Protein AF-A0A8J7FHY2-F1 (afdb_monomer)

Mean predicted aligned error: 9.43 Å

Organism: NCBI:txid2781979

Secondary structure (DSSP, 8-state):
-EEEEEEEESS--PEEEEEEEETTSS-EEEEEPPPPTTS----SSSSS-EEEEEE---SEEEEEEEEEEEETTEEEE-SSPP-EEEEEPTTS-EEEEEEEEE-S-GGGGG-GGGGEEEE-TTHHHHHHHHHHHH-TTS-GGG-EE--PPB---TT---

Foldseek 3Di:
DEKEKEFEDDPDQWKKKWWKDFPPDDDIDIFTQDADPVRGRDDLDPPTGIHITDDDDDFGKMFTWKMWTDDDPDIAIAPGTWGWIDTDDPPAYEYSFYWYADPPDPVCSHQHCVRTDTDQPPRCVVVVVSCCVPVVVHDCVRYDRDDTDTDDPPPRDD

Sequence (158 aa):
MAVIALTKSGIDPWKVAYRYEQIDGDLTGIMAMKADQDGTIRSDYRDIDGNLTFIELPAGDYRITKWQLQRWLTTRESSVPLDIRFRVYPGRLTYAGELNLDTGNQLILEAGAAAVAVQVKGAAERDIQHIQQYHPQVDFLRFRMHQMRISTPPGLAR

Solvent-accessible surface area (backbone atoms only — not comparable to full-atom values): 9062 Å² total; per-residue (Å²): 66,35,38,35,37,40,33,45,47,58,96,64,89,56,46,50,28,33,33,35,34,32,76,93,54,90,58,66,52,74,53,56,64,68,53,48,97,90,64,48,74,64,46,78,45,86,100,47,55,26,38,76,35,75,44,84,56,74,63,46,51,32,30,35,38,35,46,33,39,38,46,98,92,48,76,48,56,48,76,36,71,40,48,42,46,44,64,39,48,79,99,22,42,23,46,49,41,30,44,32,39,56,65,76,51,83,77,41,77,65,54,24,53,83,24,48,49,74,42,64,80,74,47,52,62,60,50,49,53,50,43,55,73,77,40,69,88,59,59,66,92,49,55,46,84,53,83,56,54,77,60,76,63,97,85,71,83,125

Structure (mmCIF, N/CA/C/O backbone):
data_AF-A0A8J7FHY2-F1
#
_entry.id   AF-A0A8J7FHY2-F1
#
loop_
_atom_site.group_PDB
_atom_site.id
_atom_site.type_symbol
_atom_site.label_atom_id
_atom_site.label_alt_id
_atom_site.label_comp_id
_atom_site.label_asym_id
_atom_site.label_entity_id
_atom_site.label_seq_id
_atom_site.pdbx_PDB_ins_code
_atom_site.Cartn_x
_atom_site.Cartn_y
_atom_site.Cartn_z
_atom_site.occupancy
_atom_site.B_iso_or_equiv
_atom_site.auth_seq_id
_atom_site.auth_comp_id
_atom_site.auth_asym_id
_atom_site.auth_atom_id
_atom_site.pdbx_PDB_model_num
ATOM 1 N N . MET A 1 1 ? -8.125 2.737 11.256 1.00 65.06 1 MET A N 1
ATOM 2 C CA . MET A 1 1 ? -6.772 2.356 10.791 1.00 65.06 1 MET A CA 1
ATOM 3 C C . MET A 1 1 ? -6.926 1.450 9.578 1.00 65.06 1 MET A C 1
ATOM 5 O O . MET A 1 1 ? -7.799 0.589 9.594 1.00 65.06 1 MET A O 1
ATOM 9 N N . ALA A 1 2 ? -6.149 1.654 8.520 1.00 64.88 2 ALA A N 1
ATOM 10 C CA . ALA A 1 2 ? -6.103 0.756 7.370 1.00 64.88 2 ALA A CA 1
ATOM 11 C C . ALA A 1 2 ? -4.778 -0.015 7.376 1.00 64.88 2 ALA A C 1
ATOM 13 O O . ALA A 1 2 ? -3.740 0.518 7.767 1.00 64.88 2 ALA A O 1
ATOM 14 N N . VAL A 1 3 ? -4.832 -1.273 6.957 1.00 67.94 3 VAL A N 1
ATOM 15 C CA . VAL A 1 3 ? -3.678 -2.144 6.754 1.00 67.94 3 VAL A CA 1
ATOM 16 C C . VAL A 1 3 ? -3.642 -2.511 5.292 1.00 67.94 3 VAL A C 1
ATOM 18 O O . VAL A 1 3 ? -4.634 -2.984 4.735 1.00 67.94 3 VAL A O 1
ATOM 21 N N . ILE A 1 4 ? -2.499 -2.282 4.670 1.00 66.94 4 ILE A N 1
ATOM 22 C CA . ILE A 1 4 ? -2.246 -2.704 3.303 1.00 66.94 4 ILE A CA 1
ATOM 23 C C . ILE A 1 4 ? -1.009 -3.588 3.348 1.00 66.94 4 ILE A C 1
ATOM 25 O O . ILE A 1 4 ? 0.029 -3.179 3.867 1.00 66.94 4 ILE A O 1
ATOM 29 N N . ALA A 1 5 ? -1.126 -4.806 2.831 1.00 63.31 5 ALA A N 1
ATOM 30 C CA . ALA A 1 5 ? 0.039 -5.635 2.602 1.00 63.31 5 ALA A CA 1
ATOM 31 C C . ALA A 1 5 ? 0.670 -5.220 1.281 1.00 63.31 5 ALA A C 1
ATOM 33 O O . ALA A 1 5 ? -0.000 -5.135 0.253 1.00 63.31 5 ALA A O 1
ATOM 34 N N . LEU A 1 6 ? 1.956 -4.903 1.307 1.00 66.44 6 LEU A N 1
ATOM 35 C CA . LEU A 1 6 ? 2.691 -4.522 0.115 1.00 66.44 6 LEU A CA 1
ATOM 36 C C . LEU A 1 6 ? 3.806 -5.539 -0.058 1.00 66.44 6 LEU A C 1
ATOM 38 O O . LEU A 1 6 ? 4.750 -5.583 0.732 1.00 66.44 6 LEU A O 1
ATOM 42 N N . THR A 1 7 ? 3.688 -6.359 -1.093 1.00 61.03 7 THR A N 1
ATOM 43 C CA . THR A 1 7 ? 4.707 -7.352 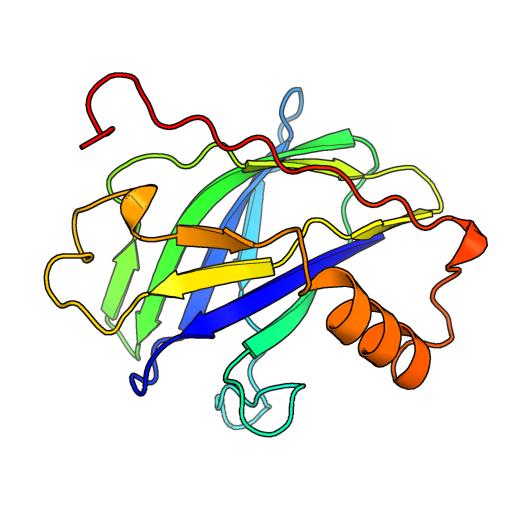-1.415 1.00 61.03 7 THR A CA 1
ATOM 44 C C . THR A 1 7 ? 5.482 -6.860 -2.619 1.00 61.03 7 THR A C 1
ATOM 46 O O . THR A 1 7 ? 4.945 -6.365 -3.613 1.00 61.03 7 THR A O 1
ATOM 49 N N . LYS A 1 8 ? 6.797 -6.926 -2.500 1.00 61.56 8 LYS A N 1
ATOM 50 C CA . LYS A 1 8 ? 7.716 -6.519 -3.543 1.00 61.56 8 LYS A CA 1
ATOM 51 C C . LYS A 1 8 ? 8.266 -7.798 -4.147 1.00 61.56 8 LYS A C 1
ATOM 53 O O . LYS A 1 8 ? 9.021 -8.494 -3.493 1.00 61.56 8 LYS A O 1
ATOM 58 N N . SER A 1 9 ? 7.952 -8.093 -5.402 1.00 50.88 9 SER A N 1
ATOM 59 C CA . SER A 1 9 ? 8.603 -9.217 -6.081 1.00 50.88 9 SER A CA 1
ATOM 60 C C . SER A 1 9 ? 9.858 -8.747 -6.822 1.00 50.88 9 SER A C 1
ATOM 62 O O . SER A 1 9 ? 9.805 -7.826 -7.645 1.00 50.88 9 SER A O 1
ATOM 64 N N . GLY A 1 10 ? 10.997 -9.370 -6.508 1.00 51.03 10 GLY A N 1
ATOM 65 C CA . GLY A 1 10 ? 12.264 -9.199 -7.222 1.00 51.03 10 GLY A CA 1
ATOM 66 C C . GLY A 1 10 ? 13.445 -8.777 -6.342 1.00 51.03 10 GLY A C 1
ATOM 67 O O . GLY A 1 10 ? 13.303 -8.033 -5.379 1.00 51.03 10 GLY A O 1
ATOM 68 N N . ILE A 1 11 ? 14.639 -9.201 -6.758 1.00 52.06 11 ILE A N 1
ATOM 69 C CA . ILE A 1 11 ? 15.947 -8.998 -6.104 1.00 52.06 11 ILE A CA 1
ATOM 70 C C . ILE A 1 11 ? 16.451 -7.538 -6.042 1.00 52.06 11 ILE A C 1
ATOM 72 O O . ILE A 1 11 ? 17.567 -7.293 -5.587 1.00 52.06 11 ILE A O 1
ATOM 76 N N . ASP A 1 12 ? 15.701 -6.556 -6.549 1.00 58.81 12 ASP A N 1
ATOM 77 C CA . ASP A 1 12 ? 16.207 -5.187 -6.740 1.00 58.81 12 ASP A CA 1
ATOM 78 C C . ASP A 1 12 ? 15.919 -4.297 -5.509 1.00 58.81 12 ASP A C 1
ATOM 80 O O . ASP A 1 12 ? 14.759 -4.184 -5.130 1.00 58.81 12 ASP A O 1
ATOM 84 N N . PRO A 1 13 ? 16.883 -3.585 -4.892 1.00 61.97 13 PRO A N 1
ATOM 85 C CA . PRO A 1 13 ? 16.704 -2.830 -3.634 1.00 61.97 13 PRO A CA 1
ATOM 86 C C . PRO A 1 13 ? 15.781 -1.588 -3.661 1.00 61.97 13 PRO A C 1
ATOM 88 O O . PRO A 1 13 ? 15.830 -0.771 -2.740 1.00 61.97 13 PRO A O 1
ATOM 91 N N . TRP A 1 14 ? 14.956 -1.372 -4.691 1.00 70.50 14 TRP A N 1
ATOM 92 C CA . TRP A 1 14 ? 14.091 -0.181 -4.746 1.00 70.50 14 TRP A CA 1
ATOM 93 C C . TRP A 1 14 ? 13.019 -0.204 -3.663 1.00 70.50 14 TRP A C 1
ATOM 95 O O . TRP A 1 14 ? 12.274 -1.181 -3.534 1.00 70.50 14 TRP A O 1
ATOM 105 N N . LYS A 1 15 ? 12.883 0.926 -2.971 1.00 77.12 15 LYS A N 1
ATOM 106 C CA . LYS A 1 15 ? 11.767 1.203 -2.072 1.00 77.12 15 LYS A CA 1
ATOM 107 C C . LYS A 1 15 ? 10.508 1.438 -2.887 1.00 77.12 15 LYS A C 1
ATOM 109 O O . LYS A 1 15 ? 10.533 2.251 -3.807 1.00 77.12 15 LYS A O 1
ATOM 114 N N . VAL A 1 16 ? 9.428 0.737 -2.550 1.00 79.12 16 VAL A N 1
ATOM 115 C CA . VAL A 1 16 ? 8.122 0.933 -3.188 1.00 79.12 16 VAL A CA 1
ATOM 116 C C . VAL A 1 16 ? 7.284 1.880 -2.336 1.00 79.12 16 VAL A C 1
ATOM 118 O O . VAL A 1 16 ? 7.248 1.766 -1.109 1.00 79.12 16 VAL A O 1
ATOM 121 N N . ALA A 1 17 ? 6.596 2.807 -2.989 1.00 84.50 17 ALA A N 1
ATOM 122 C CA . ALA A 1 17 ? 5.579 3.641 -2.381 1.00 84.50 17 ALA A CA 1
ATOM 123 C C . ALA A 1 17 ? 4.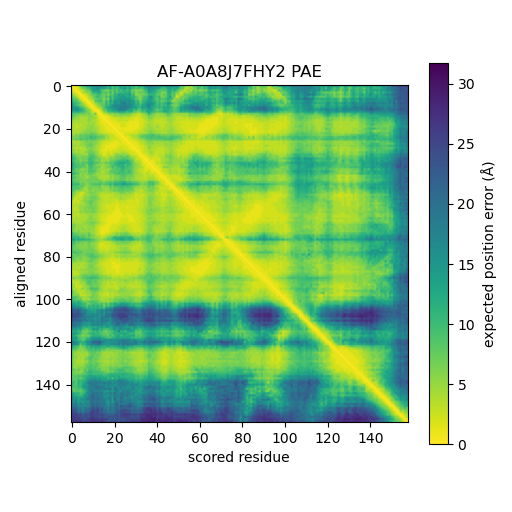350 3.754 -3.286 1.00 84.50 17 ALA A C 1
ATOM 125 O O . ALA A 1 17 ? 4.458 3.667 -4.505 1.00 84.50 17 ALA A O 1
ATOM 126 N N . TYR A 1 18 ? 3.182 3.973 -2.695 1.00 85.31 18 TYR A N 1
ATOM 127 C CA . TYR A 1 18 ? 1.910 4.095 -3.394 1.00 85.31 18 TYR A CA 1
ATOM 128 C C . TYR A 1 18 ? 1.250 5.424 -3.056 1.00 85.31 18 TYR A C 1
ATOM 130 O O . TYR A 1 18 ? 1.137 5.791 -1.887 1.00 85.31 18 TYR A O 1
ATOM 138 N N . ARG A 1 19 ? 0.795 6.155 -4.071 1.00 89.75 19 ARG A N 1
ATOM 139 C CA . ARG A 1 19 ? -0.006 7.364 -3.869 1.00 89.75 19 ARG A CA 1
ATOM 140 C C . ARG A 1 19 ? -1.457 6.980 -3.655 1.00 89.75 19 ARG A C 1
ATOM 142 O O . ARG A 1 19 ? -1.999 6.221 -4.454 1.00 89.75 19 ARG A O 1
ATOM 149 N N . TYR A 1 20 ? -2.081 7.549 -2.632 1.00 91.00 20 TYR A N 1
ATOM 150 C CA . TYR A 1 20 ? -3.513 7.419 -2.401 1.00 91.00 20 TYR A CA 1
ATOM 151 C C . TYR A 1 20 ? -4.215 8.778 -2.404 1.00 91.00 20 TYR A C 1
ATOM 153 O O . TYR A 1 20 ? -3.614 9.824 -2.139 1.00 91.00 20 TYR A O 1
ATOM 161 N N . GLU A 1 21 ? -5.508 8.733 -2.697 1.00 94.00 21 GLU A N 1
ATOM 162 C CA . GLU A 1 21 ? -6.429 9.867 -2.732 1.00 94.00 21 GLU A CA 1
ATOM 163 C C . GLU A 1 21 ? -7.763 9.449 -2.113 1.00 94.00 21 GLU A C 1
ATOM 165 O O . GLU A 1 21 ? -8.218 8.318 -2.312 1.00 94.00 21 GLU A O 1
ATOM 170 N N . GLN A 1 22 ? -8.397 10.355 -1.377 1.00 95.00 22 GLN A N 1
ATOM 171 C CA . GLN A 1 22 ? -9.791 10.224 -0.967 1.00 95.00 22 GLN A CA 1
ATOM 172 C C . GLN A 1 22 ? -10.706 10.557 -2.158 1.00 95.00 22 GLN A C 1
ATOM 174 O O . GLN A 1 22 ? -10.469 11.536 -2.854 1.00 95.00 22 GLN A O 1
ATOM 179 N N . ILE A 1 23 ? -11.729 9.738 -2.428 1.00 91.56 23 ILE A N 1
ATOM 180 C CA . ILE A 1 23 ? -12.541 9.846 -3.660 1.00 91.56 23 ILE A CA 1
ATOM 181 C C . ILE A 1 23 ? -13.459 11.083 -3.654 1.00 91.56 23 ILE A C 1
ATOM 183 O O . ILE A 1 23 ? -13.629 11.703 -4.697 1.00 91.56 23 ILE A O 1
ATOM 187 N N . ASP A 1 24 ? -13.975 11.469 -2.485 1.00 91.50 24 ASP A N 1
ATOM 188 C CA . ASP A 1 24 ? -14.867 12.626 -2.293 1.00 91.50 24 ASP A CA 1
ATOM 189 C C . ASP A 1 24 ? -14.297 13.617 -1.258 1.00 91.50 24 ASP A C 1
ATOM 191 O O . ASP A 1 24 ? -15.026 14.221 -0.472 1.00 91.50 24 ASP A O 1
ATOM 195 N N . GLY A 1 25 ? -12.970 13.734 -1.188 1.00 91.06 25 GLY A N 1
ATOM 196 C CA . GLY A 1 25 ? -12.299 14.634 -0.254 1.00 91.06 25 GLY A CA 1
ATOM 197 C C . GLY A 1 25 ? -10.928 15.071 -0.751 1.00 91.06 25 GLY A C 1
ATOM 198 O O . GLY A 1 25 ? -10.456 14.612 -1.786 1.00 91.06 25 GLY A O 1
ATOM 199 N N . ASP A 1 26 ? -10.271 15.934 0.020 1.00 93.12 26 ASP A N 1
ATOM 200 C CA . ASP A 1 26 ? -9.010 16.572 -0.389 1.00 93.12 26 ASP A CA 1
ATOM 201 C C . ASP A 1 26 ? -7.760 15.860 0.157 1.00 93.12 26 ASP A C 1
ATOM 203 O O . ASP A 1 26 ? -6.630 16.322 -0.021 1.00 93.12 26 ASP A O 1
ATOM 207 N N . LEU A 1 27 ? -7.938 14.729 0.852 1.00 94.94 27 LEU A N 1
ATOM 208 C CA . LEU A 1 27 ? -6.818 14.001 1.436 1.00 94.94 27 LEU A CA 1
ATOM 209 C C . LEU A 1 27 ? -6.067 13.209 0.360 1.00 94.94 27 LEU A C 1
ATOM 211 O O . LEU A 1 27 ? -6.588 12.253 -0.217 1.00 94.94 27 LEU A O 1
ATOM 215 N N . THR A 1 28 ? -4.798 13.553 0.165 1.00 95.06 28 THR A N 1
ATOM 216 C CA . THR A 1 28 ? -3.837 12.771 -0.616 1.00 95.06 28 THR A CA 1
ATOM 217 C C . THR A 1 28 ? -2.594 12.482 0.214 1.00 95.06 28 THR A C 1
ATOM 219 O O . THR A 1 28 ? -2.218 13.262 1.090 1.00 95.06 28 THR A O 1
ATOM 222 N N . GLY A 1 29 ? -1.937 11.361 -0.064 1.00 92.50 29 GLY A N 1
ATOM 223 C CA . GLY A 1 29 ? -0.685 11.030 0.589 1.00 92.50 29 GLY A CA 1
ATOM 224 C C . GLY A 1 29 ? 0.077 9.916 -0.104 1.00 92.50 29 GLY A C 1
ATOM 225 O O . GLY A 1 29 ? -0.332 9.382 -1.138 1.00 92.50 29 GLY A O 1
ATOM 226 N N . ILE A 1 30 ? 1.218 9.586 0.490 1.00 88.94 30 ILE A N 1
ATOM 227 C CA . ILE A 1 30 ? 2.104 8.520 0.039 1.00 88.94 30 ILE A CA 1
ATOM 228 C C . ILE A 1 30 ? 2.174 7.456 1.128 1.00 88.94 30 ILE A C 1
ATOM 230 O O . ILE A 1 30 ? 2.391 7.755 2.300 1.00 88.94 30 ILE A O 1
ATOM 234 N N . MET A 1 31 ? 2.003 6.209 0.719 1.00 85.88 31 MET A N 1
ATOM 235 C CA . MET A 1 31 ? 2.187 5.022 1.532 1.00 85.88 31 MET A CA 1
ATOM 236 C C . MET A 1 31 ? 3.472 4.334 1.091 1.00 85.88 31 MET A C 1
ATOM 238 O O . MET A 1 31 ? 3.496 3.682 0.052 1.00 85.88 31 MET A O 1
ATOM 242 N N . ALA A 1 32 ? 4.549 4.521 1.845 1.00 84.12 32 ALA A N 1
ATOM 243 C CA . ALA A 1 32 ? 5.842 3.914 1.554 1.00 84.12 32 ALA A CA 1
ATOM 244 C C . ALA A 1 32 ? 6.043 2.643 2.382 1.00 84.12 32 ALA A C 1
ATOM 246 O O . ALA A 1 32 ? 5.675 2.614 3.557 1.00 84.12 32 ALA A O 1
ATOM 247 N N . MET A 1 33 ? 6.674 1.627 1.784 1.00 80.12 33 MET A N 1
ATOM 248 C CA . MET A 1 33 ? 7.151 0.463 2.531 1.00 80.12 33 MET A CA 1
ATOM 249 C C . MET A 1 33 ? 8.042 0.926 3.686 1.00 80.12 33 MET A C 1
ATOM 251 O O . MET A 1 33 ? 8.948 1.747 3.502 1.00 80.12 33 MET A O 1
ATOM 255 N N . LYS A 1 34 ? 7.802 0.375 4.878 1.00 75.31 34 LYS A N 1
ATOM 256 C CA . LYS A 1 34 ? 8.625 0.647 6.057 1.00 75.31 34 LYS A CA 1
ATOM 257 C C . LYS A 1 34 ? 10.065 0.181 5.813 1.00 75.31 34 LYS A C 1
ATOM 259 O O . LYS A 1 34 ? 10.293 -0.956 5.408 1.00 75.31 34 LYS A O 1
ATOM 264 N N . ALA A 1 35 ? 11.023 1.064 6.066 1.00 72.06 35 ALA A N 1
ATOM 265 C CA . ALA A 1 35 ? 12.436 0.716 6.141 1.00 72.06 35 ALA A CA 1
ATOM 266 C C . ALA A 1 35 ? 12.871 0.671 7.610 1.00 72.06 35 ALA A C 1
ATOM 268 O O . ALA A 1 35 ? 12.344 1.418 8.440 1.00 72.06 35 ALA A O 1
ATOM 269 N N . ASP A 1 36 ? 13.839 -0.184 7.913 1.00 69.44 36 ASP A N 1
ATOM 270 C CA . ASP A 1 36 ? 14.546 -0.189 9.186 1.00 69.44 36 ASP A CA 1
ATOM 271 C C . ASP A 1 36 ? 15.357 1.098 9.372 1.00 69.44 36 ASP A C 1
ATOM 273 O O . ASP A 1 36 ? 15.535 1.900 8.450 1.00 69.44 36 ASP A O 1
ATOM 277 N N . GLN A 1 37 ? 15.876 1.295 10.586 1.00 70.88 37 GLN A N 1
ATOM 278 C CA . GLN A 1 37 ? 16.690 2.464 10.935 1.00 70.88 37 GLN A CA 1
ATOM 279 C C . GLN A 1 37 ? 17.940 2.610 10.054 1.00 70.88 37 GLN A C 1
ATOM 281 O O . GLN A 1 37 ? 18.377 3.729 9.801 1.00 70.88 37 GLN A O 1
ATOM 286 N N . ASP A 1 38 ? 18.489 1.498 9.561 1.00 72.00 38 ASP A N 1
ATOM 287 C CA . ASP A 1 38 ? 19.632 1.471 8.640 1.00 72.00 38 ASP A CA 1
ATOM 288 C C . ASP A 1 38 ? 19.240 1.748 7.171 1.00 72.00 38 ASP A C 1
ATOM 290 O O . ASP A 1 38 ? 20.091 1.793 6.285 1.00 72.00 38 ASP A O 1
ATOM 294 N N . GLY A 1 39 ? 17.949 1.966 6.902 1.00 64.69 39 GLY A N 1
ATOM 295 C CA . GLY A 1 39 ? 17.407 2.233 5.578 1.00 64.69 39 GLY A CA 1
ATOM 296 C C . GLY A 1 39 ? 17.092 0.984 4.753 1.00 64.69 39 GLY A C 1
ATOM 297 O O . GLY A 1 39 ? 16.557 1.151 3.650 1.00 64.69 39 GLY A O 1
ATOM 298 N N . THR A 1 40 ? 17.363 -0.217 5.274 1.00 70.88 40 THR A N 1
ATOM 299 C CA . THR A 1 40 ? 17.049 -1.511 4.650 1.00 70.88 40 THR A CA 1
ATOM 300 C C . THR A 1 40 ? 15.549 -1.771 4.685 1.00 70.88 40 THR A C 1
ATOM 302 O O . THR A 1 40 ? 14.882 -1.470 5.670 1.00 70.88 40 THR A O 1
ATOM 305 N N . ILE A 1 41 ? 14.993 -2.349 3.621 1.00 71.50 41 ILE A N 1
ATOM 306 C CA . ILE A 1 41 ? 13.643 -2.918 3.678 1.00 71.50 41 ILE A CA 1
ATOM 307 C C . ILE A 1 41 ? 13.796 -4.386 4.047 1.00 71.50 41 ILE A C 1
ATOM 309 O O . ILE A 1 41 ? 14.343 -5.156 3.259 1.00 71.50 41 ILE A O 1
ATOM 313 N N . ARG A 1 42 ? 13.324 -4.769 5.231 1.00 74.62 42 ARG A N 1
ATOM 314 C CA . ARG A 1 42 ? 13.187 -6.177 5.607 1.00 74.62 42 ARG A CA 1
ATOM 315 C C . ARG A 1 42 ? 11.754 -6.623 5.405 1.00 74.62 42 ARG A C 1
ATOM 317 O O . ARG A 1 42 ? 10.826 -5.838 5.602 1.00 74.62 42 ARG A O 1
ATOM 324 N N . SER A 1 43 ? 11.598 -7.877 5.000 1.00 77.81 43 SER A N 1
ATOM 325 C CA . SER A 1 43 ? 10.278 -8.474 4.925 1.00 77.81 43 SER A CA 1
ATOM 326 C C . SER A 1 43 ? 9.760 -8.867 6.305 1.00 77.81 43 SER A C 1
ATOM 328 O O . SER A 1 43 ? 10.523 -9.336 7.149 1.00 77.81 43 SER A O 1
ATOM 330 N N . ASP A 1 44 ? 8.448 -8.727 6.487 1.00 77.62 44 ASP A N 1
ATOM 331 C CA . ASP A 1 44 ? 7.708 -9.294 7.616 1.00 77.62 44 ASP A CA 1
ATOM 332 C C . ASP A 1 44 ? 7.502 -10.818 7.470 1.00 77.62 44 ASP A C 1
ATOM 334 O O . ASP A 1 44 ? 7.148 -11.508 8.428 1.00 77.62 44 ASP A O 1
ATOM 338 N N . TYR A 1 45 ? 7.738 -11.373 6.279 1.00 77.00 45 TYR A N 1
ATOM 339 C CA . TYR A 1 45 ? 7.536 -12.781 5.964 1.00 77.00 45 TYR A CA 1
ATOM 340 C C . TYR A 1 45 ? 8.862 -13.510 5.785 1.00 77.00 45 TYR A C 1
ATOM 342 O O . TYR A 1 45 ? 9.856 -12.972 5.300 1.00 77.00 45 TYR A O 1
ATOM 350 N N . ARG A 1 46 ? 8.868 -14.790 6.159 1.00 71.81 46 ARG A N 1
ATOM 351 C CA . ARG A 1 46 ? 9.970 -15.686 5.821 1.00 71.81 46 ARG A CA 1
ATOM 352 C C . ARG A 1 46 ? 9.856 -16.046 4.339 1.00 71.81 46 ARG A C 1
ATOM 354 O O . ARG A 1 46 ? 8.771 -16.411 3.895 1.00 71.81 46 ARG A O 1
ATOM 361 N N . ASP A 1 47 ? 10.962 -15.946 3.607 1.00 67.38 47 ASP A N 1
ATOM 362 C CA . ASP A 1 47 ? 11.108 -16.433 2.223 1.00 67.38 47 ASP A CA 1
ATOM 363 C C . ASP A 1 47 ? 10.297 -15.682 1.142 1.00 67.38 47 ASP A C 1
ATOM 365 O O . ASP A 1 47 ? 10.261 -16.102 -0.013 1.00 67.38 47 ASP A O 1
ATOM 369 N N . ILE A 1 48 ? 9.673 -14.555 1.491 1.00 70.81 48 ILE A N 1
ATOM 370 C CA . ILE A 1 48 ? 8.971 -13.648 0.570 1.00 70.81 48 ILE A CA 1
ATOM 371 C C . ILE A 1 48 ? 9.493 -12.238 0.845 1.00 70.81 48 ILE A C 1
ATOM 373 O O . ILE A 1 48 ? 9.727 -11.906 1.997 1.00 70.81 48 ILE A O 1
ATOM 377 N N . ASP A 1 49 ? 9.654 -11.401 -0.179 1.00 70.06 49 ASP A N 1
ATOM 378 C CA . ASP A 1 49 ? 10.004 -9.989 -0.010 1.00 70.06 49 ASP A CA 1
ATOM 379 C C . ASP A 1 49 ? 8.728 -9.132 0.113 1.00 70.06 49 ASP A C 1
ATOM 381 O O . ASP A 1 49 ? 7.966 -8.970 -0.835 1.00 70.06 49 ASP A O 1
ATOM 385 N N . GLY A 1 50 ? 8.458 -8.547 1.280 1.00 73.12 50 GLY A N 1
ATOM 386 C CA . GLY A 1 50 ? 7.260 -7.717 1.475 1.00 73.12 50 GLY A CA 1
ATOM 387 C C . GLY A 1 50 ? 7.006 -7.311 2.918 1.00 73.12 50 GLY A C 1
ATOM 388 O O . GLY A 1 50 ? 7.434 -8.002 3.837 1.00 73.12 50 GLY A O 1
ATOM 389 N N . ASN A 1 51 ? 6.308 -6.203 3.142 1.00 77.69 51 ASN A N 1
ATOM 390 C CA . ASN A 1 51 ? 5.930 -5.783 4.487 1.00 77.69 51 ASN A CA 1
ATOM 391 C C . ASN A 1 51 ? 4.492 -5.269 4.564 1.00 77.69 51 ASN A C 1
ATOM 393 O O . ASN A 1 51 ? 3.905 -4.751 3.610 1.00 77.69 51 ASN A O 1
ATOM 397 N N . LEU A 1 52 ? 3.912 -5.423 5.744 1.00 79.69 52 LEU A N 1
ATOM 398 C CA . LEU A 1 52 ? 2.631 -4.861 6.106 1.00 79.69 52 LEU A CA 1
ATOM 399 C C . LEU A 1 52 ? 2.824 -3.389 6.440 1.00 79.69 52 LEU A C 1
ATOM 401 O O . LEU A 1 52 ? 3.489 -3.015 7.407 1.00 79.69 52 LEU A O 1
ATOM 405 N N . THR A 1 53 ? 2.205 -2.531 5.637 1.00 80.06 53 THR A N 1
ATOM 406 C CA . THR A 1 53 ? 2.195 -1.097 5.898 1.00 80.06 53 THR A CA 1
ATOM 407 C C . THR A 1 53 ? 0.883 -0.707 6.563 1.00 80.06 53 THR A C 1
ATOM 409 O O . THR A 1 53 ? -0.216 -0.966 6.064 1.00 80.06 53 THR A O 1
ATOM 412 N N . PHE A 1 54 ? 1.011 -0.060 7.717 1.00 80.00 54 PHE A N 1
ATOM 413 C CA . PHE A 1 54 ? -0.103 0.479 8.481 1.00 80.00 54 PHE A CA 1
ATOM 414 C C . PHE A 1 54 ? -0.223 1.964 8.190 1.00 80.00 54 PHE A C 1
ATOM 416 O O . PHE A 1 54 ? 0.760 2.700 8.281 1.00 80.00 54 PHE A O 1
ATOM 423 N N . ILE A 1 55 ? -1.433 2.409 7.869 1.00 83.44 55 ILE A N 1
ATOM 424 C CA . ILE A 1 55 ? -1.721 3.827 7.718 1.00 83.44 55 ILE A CA 1
ATOM 425 C C . ILE A 1 55 ? -2.976 4.202 8.498 1.00 83.44 55 ILE A C 1
ATOM 427 O O . ILE A 1 55 ? -4.010 3.524 8.468 1.00 83.44 55 ILE A O 1
ATOM 431 N N . GLU A 1 56 ? -2.893 5.313 9.215 1.00 85.44 56 GLU A N 1
ATOM 432 C CA . GLU A 1 56 ? -4.052 5.914 9.852 1.00 85.44 56 GLU A CA 1
ATOM 433 C C . GLU A 1 56 ? -4.688 6.903 8.886 1.00 85.44 56 GLU A C 1
ATOM 435 O O . GLU A 1 56 ? -4.112 7.926 8.531 1.00 85.44 56 GLU A O 1
ATOM 440 N N . LEU A 1 57 ? -5.886 6.550 8.436 1.00 88.19 57 LEU A N 1
ATOM 441 C CA . LEU A 1 57 ? -6.707 7.369 7.562 1.00 88.19 57 LEU A CA 1
ATOM 442 C C . LEU A 1 57 ? -8.039 7.651 8.262 1.00 88.19 57 LEU A C 1
ATOM 444 O O . LEU A 1 57 ? -8.548 6.764 8.969 1.00 88.19 57 LEU A O 1
ATOM 448 N N . PRO A 1 58 ? -8.624 8.844 8.057 1.00 91.19 58 PRO A N 1
ATOM 449 C CA . PRO A 1 58 ? -10.023 9.096 8.370 1.00 91.19 58 PRO A CA 1
ATOM 450 C C . PRO A 1 58 ? -10.951 8.055 7.731 1.00 91.19 58 PRO A C 1
ATOM 452 O O . PRO A 1 58 ? -10.593 7.352 6.786 1.00 91.19 58 PRO A O 1
ATOM 455 N N . ALA A 1 59 ? -12.171 7.942 8.253 1.00 89.25 59 ALA A N 1
ATOM 456 C CA . ALA A 1 59 ? -13.184 7.121 7.603 1.00 89.25 59 ALA A CA 1
ATOM 457 C C . ALA A 1 59 ? -13.562 7.726 6.242 1.00 89.25 59 ALA A C 1
ATOM 459 O O . ALA A 1 59 ? -13.756 8.936 6.134 1.00 89.25 59 ALA A O 1
ATOM 460 N N . GLY A 1 60 ? -13.692 6.885 5.219 1.00 91.12 60 GLY A N 1
ATOM 461 C CA . GLY A 1 60 ? -13.994 7.341 3.866 1.00 91.12 60 GLY A CA 1
ATOM 462 C C . GLY A 1 60 ? -13.626 6.333 2.785 1.00 91.12 60 GLY A C 1
ATOM 463 O O . GLY A 1 60 ? -13.097 5.254 3.065 1.00 91.12 60 GLY A O 1
ATOM 464 N N . ASP A 1 61 ? -13.922 6.706 1.545 1.00 91.25 61 ASP A N 1
ATOM 465 C CA . ASP A 1 61 ? -13.527 5.972 0.348 1.00 91.25 61 ASP A CA 1
ATOM 466 C C . ASP A 1 61 ? -12.225 6.513 -0.220 1.00 91.25 61 ASP A C 1
ATOM 468 O O . ASP A 1 61 ? -12.055 7.721 -0.391 1.00 91.25 61 ASP A O 1
ATOM 472 N N . TYR A 1 62 ? -11.322 5.595 -0.538 1.00 90.69 62 TYR A N 1
ATOM 473 C CA . TYR A 1 62 ? -9.986 5.890 -1.016 1.00 90.69 62 TYR A CA 1
ATOM 474 C C . TYR A 1 62 ? -9.676 5.089 -2.270 1.00 90.69 62 TYR A C 1
ATOM 476 O O . TYR A 1 62 ? -10.233 4.015 -2.518 1.00 90.69 62 TYR A O 1
ATOM 484 N N . ARG A 1 63 ? -8.726 5.602 -3.042 1.00 88.62 63 ARG A N 1
ATOM 485 C CA . ARG A 1 63 ? -8.114 4.891 -4.156 1.00 88.62 63 ARG A CA 1
ATOM 486 C C . ARG A 1 63 ? -6.606 5.063 -4.147 1.00 88.62 63 ARG A C 1
ATOM 488 O O . ARG A 1 63 ? -6.102 6.118 -3.771 1.00 88.62 63 ARG A O 1
ATOM 495 N N . ILE A 1 64 ? -5.894 4.038 -4.590 1.00 86.38 64 ILE A N 1
ATOM 496 C CA . ILE A 1 64 ? -4.475 4.127 -4.930 1.00 86.38 64 ILE A CA 1
ATOM 497 C C . ILE A 1 64 ? -4.376 4.499 -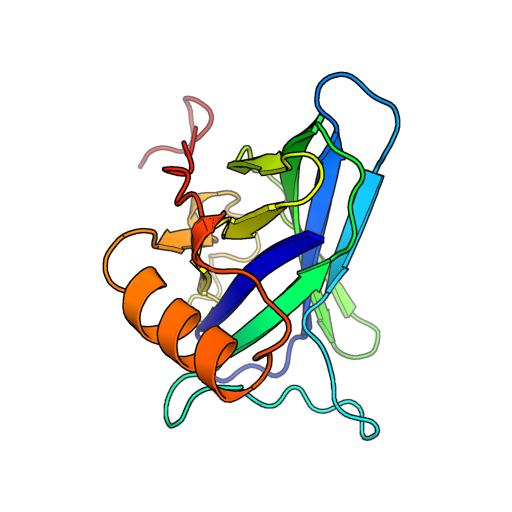6.404 1.00 86.38 64 ILE A C 1
ATOM 499 O O . ILE A 1 64 ? -4.963 3.812 -7.242 1.00 86.38 64 ILE A O 1
ATOM 503 N N . THR A 1 65 ? -3.640 5.572 -6.700 1.00 86.75 65 THR A N 1
ATOM 504 C CA . THR A 1 65 ? -3.572 6.168 -8.041 1.00 86.75 65 THR A CA 1
ATOM 505 C C . THR A 1 65 ? -2.236 5.989 -8.737 1.00 86.75 65 THR A C 1
ATOM 507 O O . THR A 1 65 ? -2.192 6.027 -9.964 1.00 86.75 65 THR A O 1
ATOM 510 N N . LYS A 1 66 ? -1.143 5.769 -8.000 1.00 84.88 66 LYS A N 1
ATOM 511 C CA . LYS A 1 66 ? 0.197 5.581 -8.578 1.00 84.88 66 LYS A CA 1
ATOM 512 C C . LYS A 1 66 ? 1.084 4.710 -7.700 1.00 84.88 66 LYS A C 1
ATOM 514 O O . LYS A 1 66 ? 0.878 4.652 -6.489 1.00 84.88 66 LYS A O 1
ATOM 519 N N . TRP A 1 67 ? 2.117 4.125 -8.298 1.00 82.94 67 TRP A N 1
ATOM 520 C CA . TRP A 1 67 ? 3.274 3.587 -7.579 1.00 82.94 67 TRP A CA 1
ATOM 521 C C . TRP A 1 67 ? 4.521 4.434 -7.854 1.00 82.94 67 TRP A C 1
ATOM 523 O O . TRP A 1 67 ? 4.627 5.087 -8.893 1.00 82.94 67 TRP A O 1
ATOM 533 N N . GLN A 1 68 ? 5.465 4.420 -6.919 1.00 82.94 68 GLN A N 1
ATOM 534 C CA . GLN A 1 68 ? 6.778 5.042 -7.016 1.00 82.94 68 GLN A CA 1
ATOM 535 C C . GLN A 1 68 ? 7.846 4.052 -6.542 1.00 82.94 68 GLN A C 1
ATOM 537 O O . GLN A 1 68 ? 7.702 3.417 -5.501 1.00 82.94 68 GLN A O 1
ATOM 542 N N . LEU A 1 69 ? 8.923 3.933 -7.309 1.00 79.25 69 LEU A N 1
ATOM 543 C CA . LEU A 1 69 ? 10.136 3.207 -6.972 1.00 79.25 69 LEU A CA 1
ATOM 544 C C . LEU A 1 69 ? 11.235 4.218 -6.659 1.00 79.25 69 LEU A C 1
ATOM 546 O O . LEU A 1 69 ? 11.555 5.060 -7.495 1.00 79.25 69 LEU A O 1
ATOM 550 N N . GLN A 1 70 ? 11.849 4.116 -5.486 1.00 76.06 70 GLN A N 1
ATOM 551 C CA . GLN A 1 70 ? 12.934 5.000 -5.062 1.00 76.06 70 GLN A CA 1
ATOM 552 C C . GLN A 1 70 ? 14.214 4.216 -4.778 1.00 76.06 70 GLN A C 1
ATOM 554 O O . GLN A 1 70 ? 14.204 3.219 -4.053 1.00 76.06 70 GLN A O 1
ATOM 559 N N . ARG A 1 71 ? 15.336 4.698 -5.316 1.00 75.56 71 ARG A N 1
ATOM 560 C CA . ARG A 1 71 ? 16.678 4.191 -5.019 1.00 75.56 71 ARG A CA 1
ATOM 561 C C . ARG A 1 71 ? 17.678 5.338 -5.000 1.00 75.56 71 ARG A C 1
ATOM 563 O O . ARG A 1 71 ? 17.972 5.916 -6.044 1.00 75.56 71 ARG A O 1
ATOM 570 N N . TRP A 1 72 ? 18.234 5.626 -3.821 1.00 72.12 72 TRP A N 1
ATOM 571 C CA . TRP A 1 72 ? 19.165 6.741 -3.604 1.00 72.12 72 TRP A CA 1
ATOM 572 C C . TRP A 1 72 ? 18.608 8.060 -4.172 1.00 72.12 72 TRP A C 1
ATOM 574 O O . TRP A 1 72 ? 17.703 8.630 -3.577 1.00 72.12 72 TRP A O 1
ATOM 584 N N . LEU A 1 73 ? 19.105 8.520 -5.325 1.00 74.19 73 LEU A N 1
ATOM 585 C CA . LEU A 1 73 ? 18.703 9.774 -5.977 1.00 74.19 73 LEU A CA 1
ATOM 586 C C . LEU A 1 73 ? 17.747 9.567 -7.160 1.00 74.19 73 LEU A C 1
ATOM 588 O O . LEU A 1 73 ? 17.358 10.527 -7.817 1.00 74.19 73 LEU A O 1
ATOM 592 N N . THR A 1 74 ? 17.405 8.319 -7.484 1.00 76.12 74 THR A N 1
ATOM 593 C CA . THR A 1 74 ? 16.524 7.995 -8.606 1.00 76.12 74 THR A CA 1
ATOM 594 C C . THR A 1 74 ? 15.136 7.648 -8.100 1.00 76.12 74 THR A C 1
ATOM 596 O O . THR A 1 74 ? 14.965 6.699 -7.334 1.00 76.12 74 THR A O 1
ATOM 599 N N . THR A 1 75 ? 14.146 8.378 -8.602 1.00 80.56 75 THR A N 1
ATOM 600 C CA . THR A 1 75 ? 12.732 8.051 -8.439 1.00 80.56 75 THR A CA 1
ATOM 601 C C . THR A 1 75 ? 12.158 7.687 -9.797 1.00 80.56 75 THR A C 1
ATOM 603 O O . THR A 1 75 ? 12.388 8.381 -10.786 1.00 80.56 75 THR A O 1
ATOM 606 N N . ARG A 1 76 ? 11.407 6.592 -9.842 1.00 78.56 76 ARG A N 1
ATOM 607 C CA . ARG A 1 76 ? 10.568 6.206 -10.974 1.00 78.56 76 ARG A CA 1
ATOM 608 C C . ARG A 1 76 ? 9.137 6.105 -10.497 1.00 78.56 76 ARG A C 1
ATOM 610 O O . ARG A 1 76 ? 8.906 5.746 -9.350 1.00 78.56 76 ARG A O 1
ATOM 617 N N . GLU A 1 77 ? 8.183 6.411 -11.355 1.00 80.31 77 GLU A N 1
ATOM 618 C CA . GLU A 1 77 ? 6.773 6.304 -11.008 1.00 80.31 77 GLU A CA 1
ATOM 619 C C . GLU A 1 77 ? 5.954 5.749 -12.160 1.00 80.31 77 GLU A C 1
ATOM 621 O O . GLU A 1 77 ? 6.378 5.788 -13.315 1.00 80.31 77 GLU A O 1
ATOM 626 N N . SER A 1 78 ? 4.772 5.239 -11.832 1.00 75.94 78 SER A N 1
ATOM 627 C CA . SER A 1 78 ? 3.809 4.779 -12.823 1.00 75.94 78 SER A CA 1
ATOM 628 C C . SER A 1 78 ? 3.408 5.916 -13.768 1.00 75.94 78 SER A C 1
ATOM 630 O O . SER A 1 78 ? 2.872 6.936 -13.323 1.00 75.94 78 SER A O 1
ATOM 632 N N . SER A 1 79 ? 3.596 5.705 -15.069 1.00 71.94 79 SER A N 1
ATOM 633 C CA . SER A 1 79 ? 3.133 6.588 -16.150 1.00 71.94 79 SER A CA 1
ATOM 634 C C . SER A 1 79 ? 1.609 6.551 -16.334 1.00 71.94 79 SER A C 1
ATOM 636 O O . SER A 1 79 ? 0.996 7.565 -16.660 1.00 71.94 79 SER A O 1
ATOM 638 N N . VAL A 1 80 ? 0.987 5.394 -16.092 1.00 71.94 80 VAL A N 1
ATOM 639 C CA . VAL A 1 80 ? -0.468 5.191 -16.168 1.00 71.94 80 VAL A CA 1
ATOM 640 C C . VAL A 1 80 ? -1.060 5.190 -14.757 1.00 71.94 80 VAL A C 1
ATOM 642 O O . VAL A 1 80 ? -0.489 4.545 -13.870 1.00 71.94 80 VAL A O 1
ATOM 645 N N . PRO A 1 81 ? -2.211 5.848 -14.538 1.00 72.88 81 PRO A N 1
ATOM 646 C CA . PRO A 1 81 ? -2.888 5.813 -13.251 1.00 72.88 81 PRO A CA 1
ATOM 647 C C . PRO A 1 81 ? -3.414 4.413 -12.910 1.00 72.88 81 PRO A C 1
ATOM 649 O O . PRO A 1 81 ? -3.950 3.693 -13.754 1.00 72.88 81 PRO A O 1
ATOM 652 N N . LEU A 1 82 ? -3.281 4.060 -11.637 1.00 76.19 82 LEU A N 1
ATOM 653 C CA . LEU A 1 82 ? -3.983 2.956 -10.995 1.00 76.19 82 LEU A CA 1
ATOM 654 C C . LEU A 1 82 ? -5.371 3.434 -10.534 1.00 76.19 82 LEU A C 1
ATOM 656 O O . LEU A 1 82 ? -5.589 4.624 -10.307 1.00 76.19 82 LEU A O 1
ATOM 660 N N . ASP A 1 83 ? -6.305 2.503 -10.359 1.00 78.69 83 ASP A N 1
ATOM 661 C CA . ASP A 1 83 ? -7.572 2.762 -9.667 1.00 78.69 83 ASP A CA 1
ATOM 662 C C . ASP A 1 83 ? -7.900 1.560 -8.783 1.00 78.69 83 ASP A C 1
ATOM 664 O O . ASP A 1 83 ? -8.700 0.695 -9.137 1.00 78.69 83 ASP A O 1
ATOM 668 N N . ILE A 1 84 ? -7.189 1.462 -7.658 1.00 78.69 84 ILE A N 1
ATOM 669 C CA . ILE A 1 84 ? -7.388 0.393 -6.677 1.00 78.69 84 ILE A CA 1
ATOM 670 C C . ILE A 1 84 ? -8.142 0.978 -5.493 1.00 78.69 84 ILE A C 1
ATOM 672 O O . ILE A 1 84 ? -7.583 1.754 -4.718 1.00 78.69 84 ILE A O 1
ATOM 676 N N . ARG A 1 85 ? -9.414 0.610 -5.351 1.00 84.50 85 ARG A N 1
ATOM 677 C CA . ARG A 1 85 ? -10.320 1.227 -4.375 1.00 84.50 85 ARG A CA 1
ATOM 678 C C . ARG A 1 85 ? -10.414 0.434 -3.079 1.00 84.50 85 ARG A C 1
ATOM 680 O O . ARG A 1 85 ? -10.508 -0.793 -3.097 1.00 84.50 85 ARG A O 1
ATOM 687 N N . PHE A 1 86 ? -10.448 1.149 -1.960 1.00 81.94 86 PHE A N 1
ATOM 688 C CA . PHE A 1 86 ? -10.675 0.594 -0.629 1.00 81.94 86 PHE A CA 1
ATOM 689 C C . PHE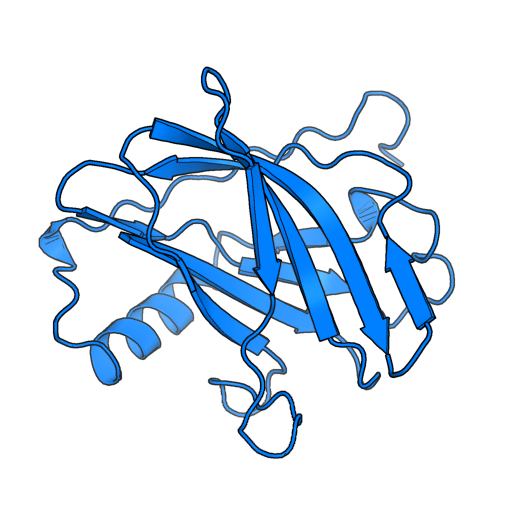 A 1 86 ? -11.445 1.590 0.245 1.00 81.94 86 PHE A C 1
ATOM 691 O O . PHE A 1 86 ? -11.377 2.800 0.045 1.00 81.94 86 PHE A O 1
ATOM 698 N N . ARG A 1 87 ? -12.184 1.082 1.235 1.00 84.88 87 ARG A N 1
ATOM 699 C CA . ARG A 1 87 ? -12.980 1.900 2.161 1.00 84.88 87 ARG A CA 1
ATOM 700 C C . ARG A 1 87 ? -12.473 1.745 3.581 1.00 84.88 87 ARG A C 1
ATOM 702 O O . ARG A 1 87 ? -12.408 0.626 4.078 1.00 84.88 87 ARG A O 1
ATOM 709 N N . VAL A 1 88 ? -12.208 2.858 4.254 1.00 85.62 88 VAL A N 1
ATOM 710 C CA . VAL A 1 88 ? -11.853 2.898 5.674 1.00 85.62 88 VAL A CA 1
ATOM 711 C C . VAL A 1 88 ? -13.111 3.126 6.501 1.00 85.62 88 VAL A C 1
ATOM 713 O O . VAL A 1 88 ? -13.818 4.118 6.329 1.00 85.62 88 VAL A O 1
ATOM 716 N N . TYR A 1 89 ? -13.390 2.204 7.419 1.00 83.06 89 TYR A N 1
ATOM 717 C CA . TYR A 1 89 ? -14.556 2.281 8.299 1.00 83.06 89 TYR A CA 1
ATOM 718 C C . TYR A 1 89 ? -14.194 2.867 9.675 1.00 83.06 89 TYR A C 1
ATOM 720 O O . TYR A 1 89 ? -13.142 2.531 10.230 1.00 83.06 89 TYR A O 1
ATOM 728 N N . PRO A 1 90 ? -15.073 3.691 10.276 1.00 82.25 90 PRO A N 1
ATOM 729 C CA . PRO A 1 90 ? -14.817 4.300 11.576 1.00 82.25 90 PRO A CA 1
ATOM 730 C C . PRO A 1 90 ? -14.718 3.236 12.674 1.00 82.25 90 PRO A C 1
ATOM 732 O O . PRO A 1 90 ? -15.556 2.337 12.770 1.00 82.25 90 PRO A O 1
ATOM 735 N N . GLY A 1 91 ? -13.675 3.333 13.504 1.00 78.25 91 GLY A N 1
ATOM 736 C CA . GLY A 1 91 ? -13.433 2.407 14.614 1.00 78.25 91 GLY A CA 1
ATOM 737 C C . GLY A 1 91 ? -13.126 0.968 14.190 1.00 78.25 91 GLY A C 1
ATOM 738 O O . GLY A 1 91 ? -13.279 0.062 15.009 1.00 78.25 91 GLY A O 1
ATOM 739 N N . ARG A 1 92 ? -12.745 0.734 12.926 1.00 76.06 92 ARG A N 1
ATOM 740 C CA . ARG A 1 92 ? -12.410 -0.595 12.396 1.00 76.06 92 ARG A CA 1
ATOM 741 C C . ARG A 1 92 ? -11.036 -0.613 11.740 1.00 76.06 92 ARG A C 1
ATOM 743 O O . ARG A 1 92 ? -10.517 0.424 11.312 1.00 76.06 92 ARG A O 1
ATOM 750 N N . LEU A 1 93 ? -10.486 -1.820 11.633 1.00 76.12 93 LEU A N 1
ATOM 751 C CA . LEU A 1 93 ? -9.337 -2.100 10.792 1.00 76.12 93 LEU A CA 1
ATOM 752 C C . LEU A 1 93 ? -9.799 -2.576 9.413 1.00 76.12 93 LEU A C 1
ATOM 754 O O . LEU A 1 93 ? -10.635 -3.472 9.305 1.00 76.12 93 LEU A O 1
ATOM 758 N N . THR A 1 94 ? -9.266 -1.962 8.361 1.00 78.38 94 THR A N 1
ATOM 759 C CA . THR A 1 94 ? -9.546 -2.351 6.970 1.00 78.38 94 THR A CA 1
ATOM 760 C C . THR A 1 94 ? -8.311 -3.004 6.381 1.00 78.38 94 THR A C 1
ATOM 762 O O . THR A 1 94 ? -7.281 -2.346 6.336 1.00 78.38 94 THR A O 1
ATOM 765 N N . TYR A 1 95 ? -8.409 -4.245 5.904 1.00 78.00 95 TYR A N 1
ATOM 766 C CA . TYR A 1 95 ? -7.366 -4.838 5.068 1.00 78.00 95 TYR A CA 1
ATOM 767 C C . TYR A 1 95 ? -7.667 -4.539 3.610 1.00 78.00 95 TYR A C 1
ATOM 769 O O . TYR A 1 95 ? -8.717 -4.930 3.091 1.00 78.00 95 TYR A O 1
ATOM 777 N N . ALA A 1 96 ? -6.764 -3.802 2.977 1.00 74.00 96 ALA A N 1
ATOM 778 C CA . ALA A 1 96 ? -6.950 -3.381 1.605 1.00 74.00 96 ALA A CA 1
ATOM 779 C C . ALA A 1 96 ? -6.588 -4.503 0.620 1.00 74.00 96 ALA A C 1
ATOM 781 O O . ALA A 1 96 ? -7.267 -4.626 -0.385 1.00 74.00 96 ALA A O 1
ATOM 782 N N . GLY A 1 97 ? -5.610 -5.360 0.917 1.00 74.62 97 GLY A N 1
ATOM 783 C CA . GLY A 1 97 ? -5.137 -6.407 0.004 1.00 74.62 97 GLY A CA 1
ATOM 784 C C . GLY A 1 97 ? -3.615 -6.457 -0.061 1.00 74.62 97 GLY A C 1
ATOM 785 O O . GLY A 1 97 ? -2.953 -5.631 0.573 1.00 74.62 97 GLY A O 1
ATOM 786 N N . GLU A 1 98 ? -3.091 -7.399 -0.849 1.00 75.88 98 GLU A N 1
ATOM 787 C CA . GLU A 1 98 ? -1.683 -7.461 -1.235 1.00 75.88 98 GLU A CA 1
ATOM 788 C C . GLU A 1 98 ? -1.471 -6.785 -2.594 1.00 75.88 98 GLU A C 1
ATOM 790 O O . GLU A 1 98 ? -2.073 -7.177 -3.601 1.00 75.88 98 GLU A O 1
ATOM 795 N N . LEU A 1 99 ? -0.603 -5.774 -2.634 1.00 76.12 99 LEU A N 1
ATOM 796 C CA . LEU A 1 99 ? -0.150 -5.156 -3.882 1.00 76.12 99 LEU A CA 1
ATOM 797 C C . LEU A 1 99 ? 1.220 -5.723 -4.241 1.00 76.12 99 LEU A C 1
ATOM 799 O O . LEU A 1 99 ? 2.211 -5.358 -3.608 1.00 76.12 99 LEU A O 1
ATOM 803 N N . ASN A 1 100 ? 1.260 -6.598 -5.244 1.00 71.06 100 ASN A N 1
ATOM 804 C CA . ASN A 1 100 ? 2.492 -7.144 -5.797 1.00 71.06 100 ASN A CA 1
ATOM 805 C C . ASN A 1 100 ? 2.973 -6.286 -6.959 1.00 71.06 100 ASN A C 1
ATOM 807 O O . ASN A 1 100 ? 2.311 -6.212 -7.992 1.00 71.06 100 ASN A O 1
ATOM 811 N N . LEU A 1 101 ? 4.139 -5.666 -6.802 1.00 70.75 101 LEU A N 1
ATOM 812 C CA . LEU A 1 101 ? 4.820 -4.985 -7.900 1.00 70.75 101 LEU A CA 1
ATOM 813 C C . LEU A 1 101 ? 5.892 -5.922 -8.474 1.00 70.75 101 LEU A C 1
ATOM 815 O O . LEU A 1 101 ? 6.840 -6.279 -7.765 1.00 70.75 101 LEU A O 1
ATOM 819 N N . ASP A 1 102 ? 5.740 -6.322 -9.740 1.00 64.69 102 ASP A N 1
ATOM 820 C CA . ASP A 1 102 ? 6.757 -7.105 -10.454 1.00 64.69 102 ASP A CA 1
ATOM 821 C C . ASP A 1 102 ? 7.828 -6.172 -11.018 1.00 64.69 102 ASP A C 1
ATOM 823 O O . ASP A 1 102 ? 7.587 -5.378 -11.929 1.00 64.69 102 ASP A O 1
ATOM 827 N N . THR A 1 103 ? 9.024 -6.254 -10.433 1.00 57.38 103 THR A N 1
ATOM 828 C CA . THR A 1 103 ? 10.191 -5.467 -10.851 1.00 57.38 103 THR A CA 1
ATOM 829 C C . THR A 1 103 ? 11.201 -6.276 -11.672 1.00 57.38 103 THR A C 1
ATOM 831 O O . THR A 1 103 ? 12.196 -5.717 -12.131 1.00 57.38 103 THR A O 1
ATOM 834 N N . GLY A 1 104 ? 10.955 -7.576 -11.883 1.00 51.69 104 GLY A N 1
ATOM 835 C CA . GLY A 1 104 ? 11.866 -8.508 -12.554 1.00 51.69 104 GLY A CA 1
ATOM 836 C C . GLY A 1 104 ? 11.874 -8.401 -14.079 1.00 51.69 104 GLY A C 1
ATOM 837 O O . GLY A 1 104 ? 12.824 -8.850 -14.720 1.00 51.69 104 GLY A O 1
ATOM 838 N N . ASN A 1 105 ? 10.862 -7.770 -14.678 1.00 52.75 105 ASN A N 1
ATOM 839 C CA . ASN A 1 105 ? 10.810 -7.533 -16.115 1.00 52.75 105 ASN A CA 1
ATOM 840 C C . ASN A 1 105 ? 11.120 -6.061 -16.428 1.00 52.75 105 ASN A C 1
ATOM 842 O O . ASN A 1 105 ? 10.315 -5.164 -16.182 1.00 52.75 105 ASN A O 1
ATOM 846 N N . GLN A 1 106 ? 12.298 -5.813 -17.005 1.00 47.47 106 GLN A N 1
ATOM 847 C CA . GLN A 1 106 ? 12.818 -4.483 -17.358 1.00 47.47 106 GLN A CA 1
ATOM 848 C C . GLN A 1 106 ? 11.879 -3.668 -18.281 1.00 47.47 106 GLN A C 1
ATOM 850 O O . GLN A 1 106 ? 12.010 -2.450 -18.362 1.00 47.47 106 GLN A O 1
ATOM 855 N N . LEU A 1 107 ? 10.904 -4.310 -18.937 1.00 46.59 107 LEU A N 1
ATOM 856 C CA . LEU A 1 107 ? 9.857 -3.674 -19.753 1.00 46.59 107 LEU A CA 1
ATOM 857 C C . LEU A 1 107 ? 8.703 -3.044 -18.945 1.00 46.59 107 LEU A C 1
ATOM 859 O O . LEU A 1 107 ? 7.909 -2.291 -19.501 1.00 46.59 107 LEU A O 1
ATOM 863 N N . ILE A 1 108 ? 8.596 -3.310 -17.640 1.00 50.34 108 ILE A N 1
ATOM 864 C CA . ILE A 1 108 ? 7.477 -2.854 -16.789 1.00 50.34 108 ILE A CA 1
ATOM 865 C C . ILE A 1 108 ? 7.668 -1.415 -16.265 1.00 50.34 108 ILE A C 1
ATOM 867 O O . ILE A 1 108 ? 6.769 -0.808 -15.684 1.00 50.34 108 ILE A O 1
ATOM 871 N N . LEU A 1 109 ? 8.807 -0.796 -16.571 1.00 49.72 109 LEU A N 1
ATOM 872 C CA . LEU A 1 109 ? 9.142 0.571 -16.168 1.00 49.72 109 LEU A CA 1
ATOM 873 C C . LEU A 1 109 ? 8.296 1.660 -16.863 1.00 49.72 109 LEU A C 1
ATOM 875 O O . LEU A 1 109 ? 8.368 2.818 -16.457 1.00 49.72 109 LEU A O 1
ATOM 879 N N . GLU A 1 110 ? 7.458 1.287 -17.840 1.00 51.41 110 GLU A N 1
ATOM 880 C CA . GLU A 1 110 ? 6.556 2.187 -18.581 1.00 51.41 110 GLU A CA 1
ATOM 881 C C . GLU A 1 110 ? 5.066 1.756 -18.560 1.00 51.41 110 GLU A C 1
ATOM 883 O O . GLU A 1 110 ? 4.221 2.461 -19.111 1.00 51.41 110 GLU A O 1
ATOM 888 N N . ALA A 1 111 ? 4.709 0.622 -17.934 1.00 49.53 111 ALA A N 1
ATOM 889 C CA . ALA A 1 111 ? 3.507 -0.147 -18.311 1.00 49.53 111 ALA A CA 1
ATOM 890 C C . ALA A 1 111 ? 2.225 0.061 -17.469 1.00 49.53 111 ALA A C 1
ATOM 892 O O . ALA A 1 111 ? 1.180 -0.511 -17.786 1.00 49.53 111 ALA A O 1
ATOM 893 N N . GLY A 1 112 ? 2.237 0.869 -16.406 1.00 53.78 112 GLY A N 1
ATOM 894 C CA . GLY A 1 112 ? 0.997 1.142 -15.670 1.00 53.78 112 GLY A CA 1
ATOM 895 C C . GLY A 1 112 ? 0.476 -0.001 -14.794 1.00 53.78 112 GLY A C 1
ATOM 896 O O . GLY A 1 112 ? 1.249 -0.634 -14.085 1.00 53.78 112 GLY A O 1
ATOM 897 N N . ALA A 1 113 ? -0.841 -0.257 -14.812 1.00 48.66 113 ALA A N 1
ATOM 898 C CA . ALA A 1 113 ? -1.504 -1.265 -13.969 1.00 48.66 113 ALA A CA 1
ATOM 899 C C . ALA A 1 113 ? -1.026 -2.710 -14.214 1.00 48.66 113 ALA A C 1
ATOM 901 O O . ALA A 1 113 ? -1.094 -3.523 -13.302 1.00 48.66 113 ALA A O 1
ATOM 902 N N . ALA A 1 114 ? -0.476 -3.019 -15.395 1.00 52.06 114 ALA A N 1
ATOM 903 C CA . ALA A 1 114 ? 0.130 -4.324 -15.683 1.00 52.06 114 ALA A CA 1
ATOM 904 C C . ALA A 1 114 ? 1.384 -4.613 -14.831 1.00 52.06 114 ALA A C 1
ATOM 906 O O . ALA A 1 114 ? 1.782 -5.765 -14.701 1.00 52.06 114 ALA A O 1
ATOM 907 N N . ALA A 1 115 ? 1.984 -3.576 -14.233 1.00 58.06 115 ALA A N 1
ATOM 908 C CA . ALA A 1 115 ? 3.099 -3.697 -13.297 1.00 58.06 115 ALA A CA 1
ATOM 909 C C . ALA A 1 115 ? 2.676 -4.183 -11.906 1.00 58.06 115 ALA A C 1
ATOM 911 O O . ALA A 1 115 ? 3.487 -4.747 -11.173 1.00 58.06 115 ALA A O 1
ATOM 912 N N . VAL A 1 116 ? 1.426 -3.898 -11.523 1.00 60.75 116 VAL A N 1
ATOM 913 C CA . VAL A 1 116 ? 0.903 -4.130 -10.175 1.00 60.75 116 VAL A CA 1
ATOM 914 C C . VAL A 1 116 ? -0.167 -5.206 -10.239 1.00 60.75 116 VAL A C 1
ATOM 916 O O . VAL A 1 116 ? -1.313 -4.952 -10.606 1.00 60.75 116 VAL A O 1
ATOM 919 N N . ALA A 1 117 ? 0.193 -6.413 -9.823 1.00 63.31 117 ALA A N 1
ATOM 920 C CA . ALA A 1 117 ? -0.771 -7.464 -9.565 1.00 63.31 117 ALA A CA 1
ATOM 921 C C . ALA A 1 117 ? -1.380 -7.251 -8.174 1.00 63.31 117 ALA A C 1
ATOM 923 O O . ALA A 1 117 ? -0.692 -7.339 -7.160 1.00 63.31 117 ALA A O 1
ATOM 924 N N . VAL A 1 118 ? -2.688 -7.006 -8.099 1.00 60.81 118 VAL A N 1
ATOM 925 C CA . VAL A 1 118 ? -3.393 -7.051 -6.813 1.00 60.81 118 VAL A CA 1
ATOM 926 C C . VAL A 1 118 ? -3.793 -8.492 -6.540 1.00 60.81 118 VAL A C 1
ATOM 928 O O . VAL A 1 118 ? -4.634 -9.056 -7.243 1.00 60.81 118 VAL A O 1
ATOM 931 N N . GLN A 1 119 ? -3.207 -9.090 -5.509 1.00 59.81 119 GLN A N 1
ATOM 932 C CA . GLN A 1 119 ? -3.594 -10.418 -5.054 1.00 59.81 119 GLN A CA 1
ATOM 933 C C . GLN A 1 119 ? -4.477 -10.278 -3.813 1.00 59.81 119 GLN A C 1
ATOM 935 O O . GLN A 1 119 ? -4.044 -9.841 -2.754 1.00 59.81 119 GLN A O 1
ATOM 940 N N . VAL A 1 120 ? -5.757 -10.632 -3.948 1.00 53.12 120 VAL A N 1
ATOM 941 C CA . VAL A 1 120 ? -6.708 -10.622 -2.816 1.00 53.12 120 VAL A CA 1
ATOM 942 C C . VAL A 1 120 ? -6.923 -12.034 -2.256 1.00 53.12 120 VAL A C 1
ATOM 944 O O . VAL A 1 120 ? -7.215 -12.198 -1.075 1.00 53.12 120 VAL A O 1
ATOM 947 N N . LYS A 1 121 ? -6.771 -13.080 -3.081 1.00 45.09 121 LYS A N 1
ATOM 948 C CA . LYS A 1 121 ? -7.065 -14.472 -2.704 1.00 45.09 121 LYS A CA 1
ATOM 949 C C . LYS A 1 121 ? -5.768 -15.222 -2.364 1.00 45.09 121 LYS A C 1
ATOM 951 O O . LYS A 1 121 ? -4.903 -15.331 -3.221 1.00 45.09 121 LYS A O 1
ATOM 956 N N . GLY A 1 122 ? -5.649 -15.730 -1.133 1.00 55.69 122 GLY A N 1
ATOM 957 C CA . GLY A 1 122 ? -4.472 -16.448 -0.600 1.00 55.69 122 GLY A CA 1
ATOM 958 C C . GLY A 1 122 ? -3.550 -15.583 0.273 1.00 55.69 122 GLY A C 1
ATOM 959 O O . GLY A 1 122 ? -3.102 -16.030 1.324 1.00 55.69 122 GLY A O 1
ATOM 960 N N . ALA A 1 123 ? -3.361 -14.315 -0.099 1.00 66.56 123 ALA A N 1
ATOM 961 C CA . ALA A 1 123 ? -2.590 -13.322 0.657 1.00 66.56 123 ALA A CA 1
ATOM 962 C C . ALA A 1 123 ? -3.191 -12.989 2.029 1.00 66.56 123 ALA A C 1
ATOM 964 O O . ALA A 1 123 ? -2.496 -12.930 3.042 1.00 66.56 123 ALA A O 1
ATOM 965 N N . ALA A 1 124 ? -4.516 -12.821 2.057 1.00 69.00 124 ALA A N 1
ATOM 966 C CA . ALA A 1 124 ? -5.230 -12.349 3.232 1.00 69.00 124 ALA A CA 1
ATOM 967 C C . ALA A 1 124 ? -5.035 -13.266 4.446 1.00 69.00 124 ALA A C 1
ATOM 969 O O . ALA A 1 124 ? -4.901 -12.769 5.553 1.00 69.00 124 ALA A O 1
ATOM 970 N N . GLU A 1 125 ? -4.989 -14.588 4.267 1.00 74.31 125 GLU A N 1
ATOM 971 C CA . GLU A 1 125 ? -4.821 -15.528 5.385 1.00 74.31 125 GLU A CA 1
ATOM 972 C C . GLU A 1 125 ? -3.448 -15.380 6.050 1.00 74.31 125 GLU A C 1
ATOM 974 O O . GLU A 1 125 ? -3.378 -15.213 7.268 1.00 74.31 125 GLU A O 1
ATOM 979 N N . ARG A 1 126 ? -2.373 -15.358 5.250 1.00 80.31 126 ARG A N 1
ATOM 980 C CA . ARG A 1 126 ? -1.000 -15.128 5.725 1.00 80.31 126 ARG A CA 1
ATOM 981 C C . ARG A 1 126 ? -0.882 -13.772 6.419 1.00 80.31 126 ARG A C 1
ATOM 983 O O . ARG A 1 126 ? -0.360 -13.682 7.529 1.00 80.31 126 ARG A O 1
ATOM 990 N N . ASP A 1 127 ? -1.386 -12.728 5.771 1.00 80.00 127 ASP A N 1
ATOM 991 C CA . ASP A 1 127 ? -1.262 -11.358 6.256 1.00 80.00 127 ASP A CA 1
ATOM 992 C C . ASP A 1 127 ? -2.058 -11.159 7.550 1.00 80.00 127 ASP A C 1
ATOM 994 O O . ASP A 1 127 ? -1.543 -10.605 8.515 1.00 80.00 127 ASP A O 1
ATOM 998 N N . ILE A 1 128 ? -3.295 -11.665 7.620 1.00 78.06 128 ILE A N 1
ATOM 999 C CA . ILE A 1 128 ? -4.127 -11.604 8.830 1.00 78.06 128 ILE A CA 1
ATOM 1000 C C . ILE A 1 128 ? -3.461 -12.346 9.985 1.00 78.06 128 ILE A C 1
ATOM 1002 O O . ILE A 1 128 ? -3.426 -11.800 11.087 1.00 78.06 128 ILE A O 1
ATOM 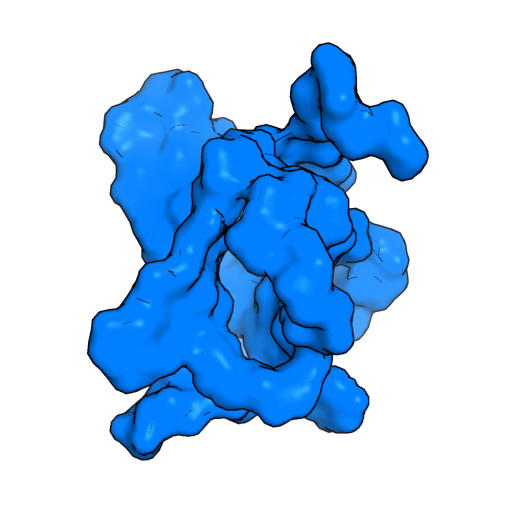1006 N N . GLN A 1 129 ? -2.918 -13.546 9.756 1.00 80.19 129 GLN A N 1
ATOM 1007 C CA . GLN A 1 129 ? -2.201 -14.296 10.793 1.00 80.19 129 GLN A CA 1
ATOM 1008 C C . GLN A 1 129 ? -1.008 -13.499 11.332 1.00 80.19 129 GLN A C 1
ATOM 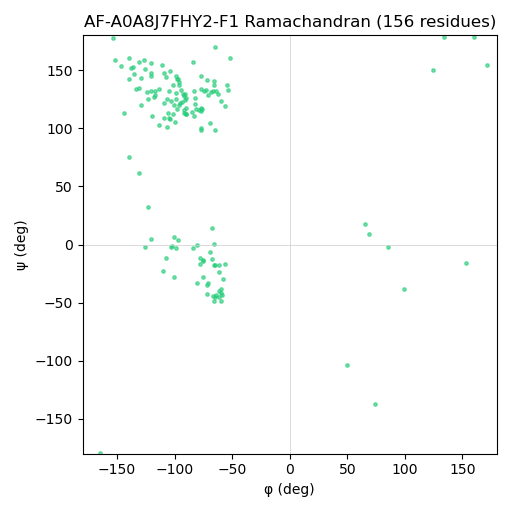1010 O O . GLN A 1 129 ? -0.827 -13.405 12.547 1.00 80.19 129 GLN A O 1
ATOM 1015 N N . HIS A 1 130 ? -0.238 -12.859 10.449 1.00 81.44 130 HIS A N 1
ATOM 1016 C CA . HIS A 1 130 ? 0.879 -12.015 10.860 1.00 81.44 130 HIS A CA 1
ATOM 1017 C C . HIS A 1 130 ? 0.406 -10.787 11.662 1.00 81.44 130 HIS A C 1
ATOM 1019 O O . HIS A 1 130 ? 0.939 -10.508 12.737 1.00 81.44 130 HIS A O 1
ATOM 1025 N N . ILE A 1 131 ? -0.642 -10.083 11.209 1.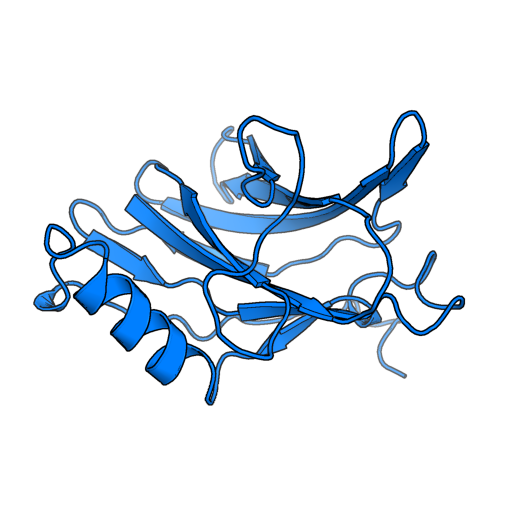00 79.25 131 ILE A N 1
ATOM 1026 C CA . ILE A 1 131 ? -1.210 -8.942 11.953 1.00 79.25 131 ILE A CA 1
ATOM 1027 C C . ILE A 1 131 ? -1.703 -9.408 13.333 1.00 79.25 131 ILE A C 1
ATOM 1029 O O . ILE A 1 131 ? -1.469 -8.719 14.320 1.00 79.25 131 ILE A O 1
ATOM 1033 N N . GLN A 1 132 ? -2.350 -10.574 13.435 1.00 78.25 132 GLN A N 1
ATOM 1034 C CA . GLN A 1 132 ? -2.824 -11.122 14.714 1.00 78.25 132 GLN A CA 1
ATOM 1035 C C . GLN A 1 132 ? -1.677 -11.383 15.690 1.00 78.25 132 GLN A C 1
ATOM 1037 O O . GLN A 1 132 ? -1.808 -11.105 16.881 1.00 78.25 132 GLN A O 1
ATOM 1042 N N . GLN A 1 133 ? -0.555 -11.893 15.185 1.00 81.25 133 GLN A N 1
ATOM 1043 C CA . GLN A 1 133 ? 0.610 -12.220 15.996 1.00 81.25 133 GLN A CA 1
ATOM 1044 C C . GLN A 1 133 ? 1.348 -10.972 16.506 1.00 81.25 133 GLN A C 1
ATOM 1046 O O . GLN A 1 133 ? 1.756 -10.941 17.667 1.00 81.25 133 GLN A O 1
ATOM 1051 N N . TYR A 1 134 ? 1.528 -9.954 15.660 1.00 76.56 134 TYR A N 1
ATOM 1052 C CA . TYR A 1 134 ? 2.408 -8.812 15.957 1.00 76.56 134 TYR A CA 1
ATOM 1053 C C . TYR A 1 134 ? 1.671 -7.506 16.276 1.00 76.56 134 TYR A C 1
ATOM 1055 O O . TYR A 1 134 ? 2.272 -6.567 16.798 1.00 76.56 134 TYR A O 1
ATOM 1063 N N . HIS A 1 135 ? 0.363 -7.450 16.023 1.00 73.69 135 HIS A N 1
ATOM 1064 C CA . HIS A 1 135 ? -0.499 -6.315 16.344 1.00 73.69 135 HIS A CA 1
ATOM 1065 C C . HIS A 1 135 ? -1.769 -6.776 17.085 1.00 73.69 135 HIS A C 1
ATOM 1067 O O . HIS A 1 135 ? -2.881 -6.551 16.601 1.00 73.69 135 HIS A O 1
ATOM 1073 N N . PRO A 1 136 ? -1.646 -7.395 18.277 1.00 71.62 136 PRO A N 1
ATOM 1074 C CA . PRO A 1 136 ? -2.782 -7.949 19.023 1.00 71.62 136 PRO A CA 1
ATOM 1075 C C . PRO A 1 136 ? -3.829 -6.900 19.437 1.00 71.62 136 PRO A C 1
ATOM 1077 O O . PRO A 1 136 ? -4.966 -7.243 19.745 1.00 71.62 136 PRO A O 1
ATOM 1080 N N . GLN A 1 137 ? -3.471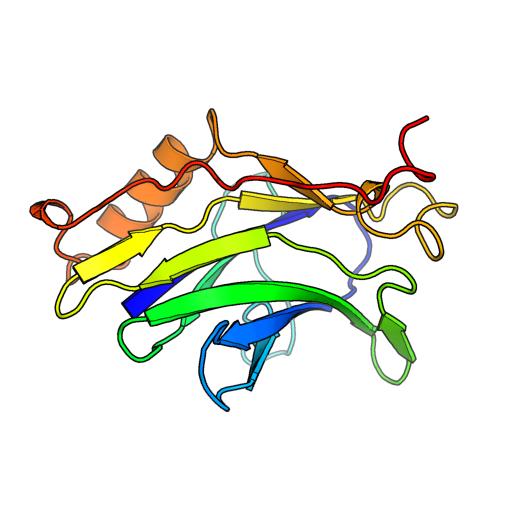 -5.613 19.422 1.00 68.06 137 GLN A N 1
ATOM 1081 C CA . GLN A 1 137 ? -4.386 -4.487 19.623 1.00 68.06 137 GLN A CA 1
ATOM 1082 C C . GLN A 1 137 ? -5.401 -4.300 18.482 1.00 68.06 137 GLN A C 1
ATOM 1084 O O . GLN A 1 137 ? -6.339 -3.512 18.606 1.00 68.06 137 GLN A O 1
ATOM 1089 N N . VAL A 1 138 ? -5.206 -4.976 17.349 1.00 66.56 138 VAL A N 1
ATOM 1090 C CA . VAL A 1 138 ? -6.128 -4.939 16.216 1.00 66.56 138 VAL A CA 1
ATOM 1091 C C . VAL A 1 138 ? -7.346 -5.809 16.521 1.00 66.56 138 VAL A C 1
ATOM 1093 O O . VAL A 1 138 ? -7.247 -7.024 16.647 1.00 66.56 138 VAL A O 1
ATOM 1096 N N . ASP A 1 139 ? -8.525 -5.189 16.592 1.00 63.78 139 ASP A N 1
ATOM 1097 C CA . ASP A 1 139 ? -9.794 -5.909 16.736 1.00 63.78 139 ASP A CA 1
ATOM 1098 C C . ASP A 1 139 ? -10.234 -6.526 15.393 1.00 63.78 139 ASP A C 1
ATOM 1100 O O . ASP A 1 139 ? -10.799 -5.855 14.520 1.00 63.78 139 ASP A O 1
ATOM 1104 N N . PHE A 1 140 ? -9.992 -7.829 15.236 1.00 56.97 140 PHE A N 1
ATOM 1105 C CA . PHE A 1 140 ? -10.353 -8.588 14.035 1.00 56.97 140 PHE A CA 1
ATOM 1106 C C . PHE A 1 140 ? -11.848 -8.904 13.919 1.00 56.97 140 PHE A C 1
ATOM 1108 O O . PHE A 1 140 ? -12.305 -9.227 12.824 1.00 56.97 140 PHE A O 1
ATOM 1115 N N . LEU A 1 141 ? -12.653 -8.734 14.977 1.00 49.31 141 LEU A N 1
ATOM 1116 C CA . LEU A 1 141 ? -14.117 -8.839 14.864 1.00 49.31 141 LEU A CA 1
ATOM 1117 C C . LEU A 1 141 ? -14.693 -7.710 13.993 1.00 49.31 141 LEU A C 1
ATOM 1119 O O . LEU A 1 141 ? -15.812 -7.798 13.486 1.00 49.31 141 LEU A O 1
ATOM 1123 N N . ARG A 1 142 ? -13.905 -6.651 13.781 1.00 52.53 142 ARG A N 1
ATOM 1124 C CA . ARG A 1 142 ? -14.221 -5.512 12.914 1.00 52.53 142 ARG A CA 1
ATOM 1125 C C . ARG A 1 142 ? -13.544 -5.588 11.546 1.00 52.53 142 ARG A C 1
ATOM 1127 O O . ARG A 1 142 ? -13.664 -4.640 10.767 1.00 52.53 142 ARG A O 1
ATOM 1134 N N . PHE A 1 143 ? -12.875 -6.698 11.243 1.00 47.94 143 PHE A N 1
ATOM 1135 C CA . PHE A 1 143 ? -12.183 -6.922 9.984 1.00 47.94 143 PHE A CA 1
ATOM 1136 C C . PHE A 1 143 ? -13.173 -7.068 8.822 1.00 47.94 143 PHE A C 1
ATOM 1138 O O . PHE A 1 143 ? -14.143 -7.832 8.874 1.00 47.94 143 PHE A O 1
ATOM 1145 N N . ARG A 1 144 ? -12.926 -6.339 7.733 1.00 57.31 144 ARG A N 1
ATOM 1146 C CA . ARG A 1 144 ? -13.626 -6.524 6.458 1.00 57.31 144 ARG A CA 1
ATOM 1147 C C . ARG A 1 144 ? -12.596 -6.640 5.347 1.00 57.31 144 ARG A C 1
ATOM 1149 O O . ARG A 1 144 ? -11.840 -5.704 5.110 1.00 57.31 144 ARG A O 1
ATOM 1156 N N . MET A 1 145 ? -12.618 -7.777 4.658 1.00 53.00 145 MET A N 1
ATOM 1157 C CA . MET A 1 145 ? -11.904 -7.959 3.401 1.00 53.00 145 MET A CA 1
ATOM 1158 C C . MET A 1 145 ? -12.710 -7.264 2.303 1.00 53.00 145 MET A C 1
ATOM 1160 O O . MET A 1 145 ? -13.852 -7.648 2.038 1.00 53.00 145 MET A O 1
ATOM 1164 N N . HIS A 1 146 ? -12.154 -6.218 1.697 1.00 54.91 146 HIS A N 1
ATOM 1165 C CA . HIS A 1 146 ? -12.745 -5.634 0.499 1.00 54.91 146 HIS A CA 1
ATOM 1166 C C . HIS A 1 146 ? -12.141 -6.320 -0.724 1.00 54.91 146 HIS A C 1
ATOM 1168 O O . HIS A 1 146 ? -10.923 -6.423 -0.839 1.00 54.91 146 HIS A O 1
ATOM 1174 N N . GLN A 1 147 ? -12.979 -6.796 -1.646 1.00 49.75 147 GLN A N 1
ATOM 1175 C CA . GLN A 1 147 ? -12.481 -7.177 -2.963 1.00 49.75 147 GLN A CA 1
ATOM 1176 C C . GLN A 1 147 ? -12.071 -5.896 -3.685 1.00 49.75 147 GLN A C 1
ATOM 1178 O O . GLN A 1 147 ? -12.928 -5.130 -4.124 1.00 49.75 147 GLN A O 1
ATOM 1183 N N . MET A 1 148 ? -10.764 -5.655 -3.779 1.00 52.12 148 MET A N 1
ATOM 1184 C CA . MET A 1 148 ? -10.227 -4.589 -4.615 1.00 52.12 148 MET A CA 1
ATOM 1185 C C . MET A 1 148 ? -10.719 -4.794 -6.049 1.00 52.12 148 MET A C 1
ATOM 1187 O O . MET A 1 148 ? -10.450 -5.819 -6.676 1.00 52.12 148 MET A O 1
ATOM 1191 N N . ARG A 1 149 ? -11.466 -3.818 -6.567 1.00 48.78 149 ARG A N 1
ATOM 1192 C CA . ARG A 1 149 ? -11.762 -3.740 -7.996 1.00 48.78 149 ARG A CA 1
ATOM 1193 C C . ARG A 1 149 ? -10.569 -3.087 -8.671 1.00 48.78 149 ARG A C 1
ATOM 1195 O O . ARG A 1 149 ? -10.223 -1.964 -8.324 1.00 48.78 149 ARG A O 1
ATOM 1202 N N . ILE A 1 150 ? -9.961 -3.802 -9.609 1.00 49.16 150 ILE A N 1
ATOM 1203 C CA . ILE A 1 150 ? -8.966 -3.255 -10.525 1.00 49.16 150 ILE A CA 1
ATOM 1204 C C . ILE A 1 150 ? -9.717 -2.905 -11.804 1.00 49.16 150 ILE A C 1
ATOM 1206 O O . ILE A 1 150 ? -10.310 -3.783 -12.430 1.00 49.16 150 ILE A O 1
ATOM 1210 N N . SER A 1 151 ? -9.699 -1.640 -12.197 1.00 43.81 151 SER A N 1
ATOM 1211 C CA . SER A 1 151 ? -10.083 -1.239 -13.549 1.00 43.81 151 SER A CA 1
ATOM 1212 C C . SER A 1 151 ? -8.836 -0.806 -14.304 1.00 43.81 151 SER A C 1
ATOM 1214 O O . SER A 1 151 ? -8.262 0.241 -14.017 1.00 43.81 151 SER A O 1
ATOM 1216 N N . THR A 1 152 ? -8.413 -1.614 -15.273 1.00 41.09 152 THR A N 1
ATOM 1217 C CA . THR A 1 152 ? -7.487 -1.179 -16.320 1.00 41.09 152 THR A CA 1
ATOM 1218 C C . THR A 1 152 ? -8.244 -0.253 -17.276 1.00 41.09 152 THR A C 1
ATOM 1220 O O . THR A 1 152 ? -9.351 -0.600 -17.698 1.00 41.09 152 THR A O 1
ATOM 1223 N N . PRO A 1 153 ? -7.692 0.915 -17.651 1.00 35.06 15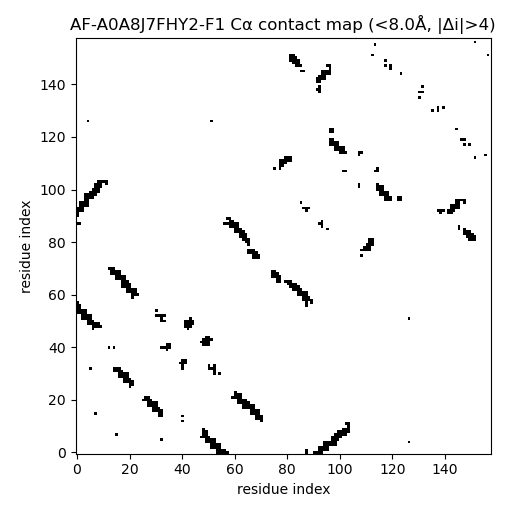3 PRO A N 1
ATOM 1224 C CA . PRO A 1 153 ? -8.273 1.730 -18.708 1.00 35.06 153 PRO A CA 1
ATOM 1225 C C . PRO A 1 153 ? -8.448 0.897 -19.994 1.00 35.06 153 PRO A C 1
ATOM 1227 O O . PRO A 1 153 ? -7.540 0.129 -20.342 1.00 35.06 153 PRO A O 1
ATOM 1230 N N . PRO A 1 154 ? -9.583 1.024 -20.707 1.00 31.30 154 PRO A N 1
ATOM 1231 C CA . PRO A 1 154 ? -9.830 0.303 -21.951 1.00 31.30 154 PRO A CA 1
ATOM 1232 C C . PRO A 1 154 ? -8.824 0.778 -23.007 1.00 31.30 154 PRO A C 1
ATOM 1234 O O . PRO A 1 154 ? -8.964 1.847 -23.587 1.00 31.30 154 PRO A O 1
ATOM 1237 N N . GLY A 1 155 ? -7.752 0.012 -23.186 1.00 33.16 155 GLY A N 1
ATOM 1238 C CA . GLY A 1 155 ? -6.603 0.374 -24.023 1.00 33.16 155 GLY A CA 1
ATOM 1239 C C . GLY A 1 155 ? -5.290 -0.277 -23.585 1.00 33.16 155 GLY A C 1
ATOM 1240 O O . GLY A 1 155 ? -4.349 -0.324 -24.370 1.00 33.16 155 GLY A O 1
ATOM 1241 N N . LEU A 1 156 ? -5.234 -0.816 -22.360 1.00 38.84 156 LEU A N 1
ATOM 1242 C CA . LEU A 1 156 ? -4.048 -1.484 -21.801 1.00 38.84 156 LEU A CA 1
ATOM 1243 C C . LEU A 1 156 ? -4.286 -2.951 -21.406 1.00 38.84 156 LEU A C 1
ATOM 1245 O O . LEU A 1 156 ? -3.388 -3.591 -20.868 1.00 38.84 156 LEU A O 1
ATOM 1249 N N . ALA A 1 157 ? -5.475 -3.494 -21.680 1.00 33.56 157 ALA A N 1
ATOM 1250 C CA . ALA A 1 157 ? -5.708 -4.932 -21.620 1.00 33.56 157 ALA A CA 1
ATOM 1251 C C . ALA A 1 157 ? -5.105 -5.568 -22.882 1.00 33.56 157 ALA A C 1
ATOM 1253 O O . ALA A 1 157 ? -5.700 -5.501 -23.959 1.00 33.56 157 ALA A O 1
ATOM 1254 N N . ARG A 1 158 ? -3.898 -6.114 -22.754 1.00 36.69 158 ARG A N 1
ATOM 1255 C CA . ARG A 1 158 ? -3.378 -7.139 -23.660 1.00 36.69 158 ARG A CA 1
ATOM 1256 C C . ARG A 1 158 ? -3.349 -8.462 -22.922 1.00 36.69 158 ARG A C 1
ATOM 1258 O O . ARG A 1 158 ? -2.955 -8.438 -21.736 1.00 36.69 158 ARG A O 1
#

Nearest PDB structures (foldseek):
  4ecn-assembly1_A  TM=5.307E-01  e=1.810E-03  Bacteroides thetaiotaomicron VPI-5482
  5z98-assembly1_A-2  TM=5.024E-01  e=4.114E+00  Pan troglodytes

Radius of gyration: 15.21 Å; Cα contacts (8 Å, |Δi|>4): 331; chains: 1; bounding box: 34×33×44 Å

pLDDT: mean 70.46, std 15.01, range [31.3, 95.06]